Protein AF-A0A4P8RJQ0-F1 (afdb_monomer_lite)

p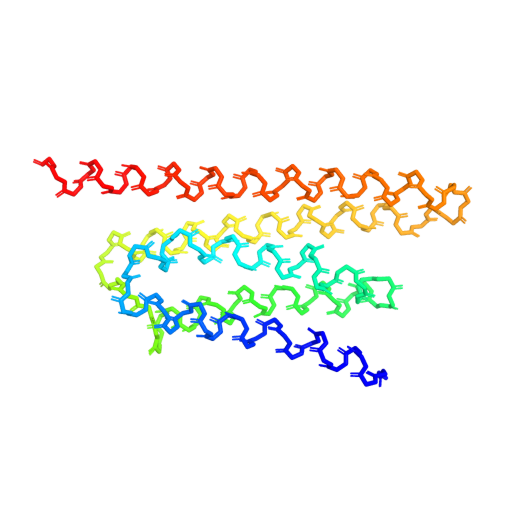LDDT: mean 74.2, std 8.93, range [51.09, 89.5]

Radius of gyration: 16.4 Å; chains: 1; bounding box: 42×24×53 Å

Secondary structure (DSSP, 8-state):
--HHHHHHHHHHHHHHHHHHHHHHH-HHHHHHHHHHHHHHIIIIITHHHHTT-HHHHHHHHHHHHHHHHHHIIIII-S--SHHHHHHHHHHHHHHHHHHHHHHHHHHHHTT-TTS-HHHHHHHHHHHHHHHHHHHHHHHHHHHHHHHHHH--

Foldseek 3Di:
DDPVLVVLLVVLLVQLLVQLQVCQVPVLSLLLCLLLSLLCSLLPSLPVVCLVPVVVSLVSSLVSLVSSLCCCPPPRHNDDDPVSNVSSVVSSVLSVVLSVVLSVLSVVLNVCPPPDVVVSVVVSVVSSVVSSVVSNVVSVVSSVVVVVVVVD

Structure (mmCIF, N/CA/C/O backbone):
data_AF-A0A4P8RJQ0-F1
#
_entry.id   AF-A0A4P8RJQ0-F1
#
loop_
_atom_site.group_PDB
_atom_site.id
_atom_site.type_symbol
_atom_site.label_atom_id
_atom_site.label_alt_id
_atom_site.label_comp_id
_atom_site.label_asym_id
_atom_site.label_entity_id
_atom_site.label_seq_id
_atom_site.pdbx_PDB_ins_code
_atom_site.Cartn_x
_atom_site.Cartn_y
_atom_site.Cartn_z
_atom_site.occupancy
_atom_site.B_iso_or_equiv
_atom_site.auth_seq_id
_atom_site.auth_comp_id
_atom_site.auth_asym_id
_atom_site.auth_atom_id
_atom_site.pdbx_PDB_model_num
ATOM 1 N N . MET A 1 1 ? -0.056 -6.321 22.515 1.00 63.88 1 MET A N 1
ATOM 2 C CA . MET A 1 1 ? -0.369 -6.766 21.140 1.00 63.88 1 MET A CA 1
ATOM 3 C C . MET A 1 1 ? -0.687 -8.252 21.200 1.00 63.88 1 MET A C 1
ATOM 5 O O . MET A 1 1 ? 0.111 -9.008 21.739 1.00 63.88 1 MET A O 1
ATOM 9 N N . THR A 1 2 ? -1.881 -8.661 20.785 1.00 79.62 2 THR A N 1
ATOM 10 C CA . THR A 1 2 ? -2.335 -10.057 20.796 1.00 79.62 2 THR A CA 1
ATOM 11 C C . THR A 1 2 ? -1.669 -10.853 19.670 1.00 79.62 2 THR A C 1
ATOM 13 O O . THR A 1 2 ? -1.232 -10.283 18.671 1.00 79.62 2 THR A O 1
ATOM 16 N N . LYS A 1 3 ? -1.623 -12.190 19.785 1.00 78.62 3 LYS A N 1
ATOM 17 C CA . LYS A 1 3 ? -1.038 -13.069 18.749 1.00 78.62 3 LYS A CA 1
ATOM 18 C C . LYS A 1 3 ? -1.636 -12.831 17.350 1.00 78.62 3 LYS A C 1
ATOM 20 O O . LYS A 1 3 ? -0.910 -12.861 16.365 1.00 78.62 3 LYS A O 1
ATOM 25 N N . LYS A 1 4 ? -2.942 -12.539 17.265 1.00 74.12 4 LYS A N 1
ATOM 26 C CA . LYS A 1 4 ? -3.631 -12.229 15.997 1.00 74.12 4 LYS A CA 1
ATOM 27 C C . LYS A 1 4 ? -3.162 -10.906 15.385 1.00 74.12 4 LYS A C 1
ATOM 29 O O . LYS A 1 4 ? -3.038 -10.800 14.175 1.00 74.12 4 LYS A O 1
ATOM 34 N N . GLU A 1 5 ? -2.867 -9.909 16.210 1.00 69.44 5 GLU A N 1
ATOM 35 C CA . GLU A 1 5 ? -2.396 -8.598 15.745 1.00 69.44 5 GLU A CA 1
ATOM 36 C C . GLU A 1 5 ? -0.954 -8.653 15.247 1.00 69.44 5 GLU A C 1
ATOM 38 O O . GLU A 1 5 ? -0.634 -8.008 14.254 1.00 69.44 5 GLU A O 1
ATOM 43 N N . ILE A 1 6 ? -0.103 -9.453 15.899 1.00 75.81 6 ILE A N 1
ATOM 44 C CA . ILE A 1 6 ? 1.258 -9.735 15.415 1.00 75.81 6 ILE A CA 1
ATOM 45 C C . ILE A 1 6 ? 1.189 -10.403 14.040 1.00 75.81 6 ILE A C 1
ATOM 47 O O . ILE A 1 6 ? 1.926 -10.017 13.136 1.00 75.81 6 ILE A O 1
ATOM 51 N N . ALA A 1 7 ? 0.255 -11.341 13.852 1.00 75.69 7 ALA A N 1
ATOM 52 C CA . ALA A 1 7 ? 0.029 -11.955 12.550 1.00 75.69 7 ALA A CA 1
ATOM 53 C C . ALA A 1 7 ? -0.387 -10.912 11.496 1.00 75.69 7 ALA A C 1
ATOM 55 O O . ALA A 1 7 ? 0.243 -10.847 10.446 1.00 75.69 7 ALA A O 1
ATOM 56 N N . TYR A 1 8 ? -1.361 -10.037 11.779 1.00 76.06 8 TYR A N 1
ATOM 57 C CA . TYR A 1 8 ? -1.767 -8.987 10.829 1.00 76.06 8 TYR A CA 1
ATOM 58 C C . TYR A 1 8 ? -0.642 -7.999 10.497 1.00 76.06 8 TYR A C 1
ATOM 60 O O . TYR A 1 8 ? -0.495 -7.610 9.341 1.00 76.06 8 TYR A O 1
ATOM 68 N N . PHE A 1 9 ? 0.194 -7.652 11.477 1.00 81.94 9 PHE A N 1
ATOM 69 C CA . PHE A 1 9 ? 1.369 -6.806 11.263 1.00 81.94 9 PHE A CA 1
ATOM 70 C C . PHE A 1 9 ? 2.443 -7.484 10.394 1.00 81.94 9 PHE A C 1
ATOM 72 O O . PHE A 1 9 ? 3.145 -6.814 9.641 1.00 81.94 9 PHE A O 1
ATOM 79 N N . GLY A 1 10 ? 2.575 -8.811 10.472 1.00 83.44 10 GLY A N 1
ATOM 80 C CA . GLY A 1 10 ? 3.500 -9.579 9.634 1.00 83.44 10 GLY A CA 1
ATOM 81 C C . GLY A 1 10 ? 2.984 -9.828 8.213 1.00 83.44 10 GLY A C 1
ATOM 82 O O . GLY A 1 10 ? 3.775 -9.870 7.272 1.00 83.44 10 GLY A O 1
ATOM 83 N N . VAL A 1 11 ? 1.665 -9.952 8.037 1.00 86.00 11 VAL A N 1
ATOM 84 C CA . VAL A 1 11 ? 1.041 -10.256 6.737 1.00 86.00 11 VAL A CA 1
ATOM 85 C C . VAL A 1 11 ? 1.349 -9.181 5.694 1.00 86.00 11 VAL A C 1
ATOM 87 O O . VAL A 1 11 ? 1.686 -9.531 4.567 1.00 86.00 11 VAL A O 1
ATOM 90 N N . GLY A 1 12 ? 1.293 -7.894 6.053 1.00 84.19 12 GLY A N 1
ATOM 91 C CA . GLY A 1 12 ? 1.575 -6.800 5.118 1.00 84.19 12 GLY A CA 1
ATOM 92 C C . GLY A 1 12 ? 2.966 -6.894 4.465 1.00 84.19 12 GLY A C 1
ATOM 93 O O . GLY A 1 12 ? 3.048 -7.023 3.243 1.00 84.19 12 GLY A O 1
ATOM 94 N N . PRO A 1 13 ? 4.064 -6.896 5.245 1.00 88.31 13 PRO A N 1
ATOM 95 C CA . PRO A 1 13 ? 5.420 -7.036 4.729 1.00 88.31 13 PRO A CA 1
ATOM 96 C C . PRO A 1 13 ? 5.629 -8.318 3.923 1.00 88.31 13 PRO A C 1
ATOM 98 O O . PRO A 1 13 ? 6.267 -8.271 2.876 1.00 88.31 13 PRO A O 1
ATOM 101 N N . VAL A 1 14 ? 5.068 -9.451 4.365 1.00 88.75 14 VAL A N 1
ATOM 102 C CA . VAL A 1 14 ? 5.184 -10.729 3.639 1.00 88.75 14 VAL A CA 1
ATOM 103 C C . VAL A 1 14 ? 4.511 -10.648 2.269 1.00 88.75 14 VAL A C 1
ATOM 105 O O . VAL A 1 14 ? 5.100 -11.069 1.276 1.00 88.75 14 VAL A O 1
ATOM 108 N N . LEU A 1 15 ? 3.310 -10.070 2.189 1.00 86.56 15 LEU A N 1
ATOM 109 C CA . LEU A 1 15 ? 2.606 -9.887 0.918 1.00 86.56 15 LEU A CA 1
ATOM 110 C C . LEU A 1 15 ? 3.354 -8.936 -0.020 1.00 86.56 15 LEU A C 1
ATOM 112 O O . LEU A 1 15 ? 3.450 -9.219 -1.212 1.00 86.56 15 LEU A O 1
ATOM 116 N N . ILE A 1 16 ? 3.931 -7.852 0.504 1.00 86.50 16 ILE A N 1
ATOM 117 C CA . ILE A 1 16 ? 4.762 -6.933 -0.285 1.00 86.50 16 ILE A CA 1
ATOM 118 C C . ILE A 1 16 ? 6.004 -7.654 -0.820 1.00 86.50 16 ILE A C 1
ATOM 120 O O . ILE A 1 16 ? 6.316 -7.529 -2.004 1.00 86.50 16 ILE A O 1
ATOM 124 N N . LEU A 1 17 ? 6.696 -8.435 0.013 1.00 86.25 17 LEU A N 1
ATOM 125 C CA . LEU A 1 17 ? 7.867 -9.206 -0.413 1.00 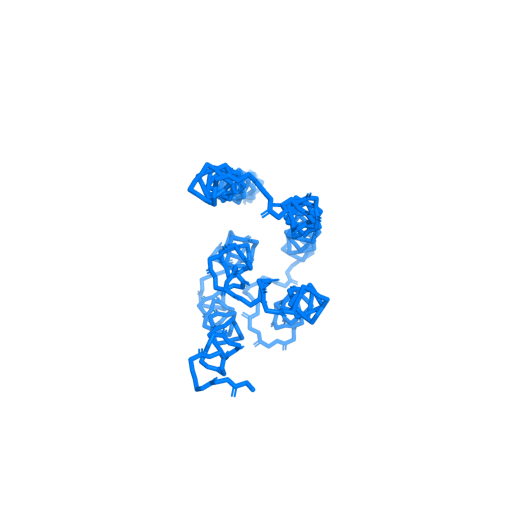86.25 17 LEU A CA 1
ATOM 126 C C . LEU A 1 17 ? 7.517 -10.205 -1.519 1.00 86.25 17 LEU A C 1
ATOM 128 O O . LEU A 1 17 ? 8.202 -10.239 -2.539 1.00 86.25 17 LEU A O 1
ATOM 132 N N . LEU A 1 18 ? 6.434 -10.972 -1.352 1.00 85.19 18 LEU A N 1
ATOM 133 C CA . LEU A 1 18 ? 5.957 -11.914 -2.368 1.00 85.19 18 LEU A CA 1
ATOM 134 C C . LEU A 1 18 ? 5.563 -11.197 -3.664 1.00 85.19 18 LEU A C 1
ATOM 136 O O . LEU A 1 18 ? 5.941 -11.640 -4.745 1.00 85.19 18 LEU A O 1
ATOM 140 N N . SER A 1 19 ? 4.858 -10.068 -3.562 1.00 81.12 19 SER A N 1
ATOM 141 C CA . SER A 1 19 ? 4.452 -9.266 -4.718 1.00 81.12 19 SER A CA 1
ATOM 142 C C . SER A 1 19 ? 5.646 -8.766 -5.521 1.00 81.12 19 SER A C 1
ATOM 144 O O . SER A 1 19 ? 5.668 -8.895 -6.743 1.00 81.12 19 SER A O 1
ATOM 146 N N . ASN A 1 20 ? 6.649 -8.210 -4.840 1.00 80.56 20 ASN A N 1
ATOM 147 C CA . ASN A 1 20 ? 7.860 -7.736 -5.499 1.00 80.56 20 ASN A CA 1
ATOM 148 C C . ASN A 1 20 ? 8.657 -8.914 -6.071 1.00 80.56 20 ASN A C 1
ATOM 150 O O . ASN A 1 20 ? 9.136 -8.832 -7.194 1.00 80.56 20 ASN A O 1
ATOM 154 N N . PHE A 1 21 ? 8.737 -10.047 -5.367 1.00 82.56 21 PHE A N 1
ATOM 155 C CA . PHE A 1 21 ? 9.399 -11.244 -5.888 1.00 82.56 21 PHE A CA 1
ATOM 156 C C . PHE A 1 21 ? 8.764 -11.754 -7.188 1.00 82.56 21 PHE A C 1
ATOM 158 O O . PHE A 1 21 ? 9.481 -12.037 -8.146 1.00 82.56 21 PHE A O 1
ATOM 165 N N . ILE A 1 22 ? 7.432 -11.811 -7.258 1.00 80.94 22 ILE A N 1
ATOM 166 C CA . ILE A 1 22 ? 6.711 -12.150 -8.494 1.00 80.94 22 ILE A CA 1
ATOM 167 C C . ILE A 1 22 ? 6.948 -11.072 -9.559 1.00 80.94 22 ILE A C 1
ATOM 169 O O . ILE A 1 22 ? 7.203 -11.401 -10.715 1.00 80.94 22 ILE A O 1
ATOM 173 N N . GLY A 1 23 ? 6.934 -9.796 -9.166 1.00 75.12 23 GLY A N 1
ATOM 174 C CA . GLY A 1 23 ? 7.221 -8.656 -10.035 1.00 75.12 23 GLY A CA 1
ATOM 175 C C . GLY A 1 23 ? 8.603 -8.698 -10.694 1.00 75.12 23 GLY A C 1
ATOM 176 O O . GLY A 1 23 ? 8.755 -8.243 -11.824 1.00 75.12 23 GLY A O 1
ATOM 177 N N . ARG A 1 24 ? 9.598 -9.307 -10.043 1.00 77.12 24 ARG A N 1
ATOM 178 C CA . ARG A 1 24 ? 10.914 -9.572 -10.643 1.00 77.12 24 ARG A CA 1
ATOM 179 C C . ARG A 1 24 ? 10.834 -10.529 -11.831 1.00 77.12 24 ARG A C 1
ATOM 181 O O . ARG A 1 24 ? 11.579 -10.375 -12.792 1.00 77.12 24 ARG A O 1
ATOM 188 N N . ILE A 1 25 ? 9.986 -11.550 -11.724 1.00 79.69 25 ILE A N 1
ATOM 189 C CA . ILE A 1 25 ? 9.822 -12.600 -12.739 1.00 79.69 25 ILE A CA 1
ATOM 190 C C . ILE A 1 25 ? 8.896 -12.102 -13.855 1.00 79.69 25 ILE A C 1
ATOM 192 O O . ILE A 1 25 ? 9.116 -12.400 -15.025 1.00 79.69 25 ILE A O 1
ATOM 196 N N . ILE A 1 26 ? 7.874 -11.325 -13.488 1.00 78.94 26 ILE A N 1
ATOM 197 C CA . ILE A 1 26 ? 6.854 -10.784 -14.384 1.00 78.94 26 ILE A CA 1
ATOM 198 C C . ILE A 1 26 ? 6.838 -9.257 -14.216 1.00 78.94 26 ILE A C 1
ATOM 200 O O . ILE A 1 26 ? 6.099 -8.741 -13.378 1.00 78.94 26 ILE A O 1
ATOM 204 N N . PRO A 1 27 ? 7.614 -8.503 -15.010 1.00 71.31 27 PRO A N 1
ATOM 205 C CA . PRO A 1 27 ? 7.748 -7.055 -14.840 1.00 71.31 27 PRO A CA 1
ATOM 206 C C . PRO A 1 27 ? 6.417 -6.287 -14.897 1.00 71.31 27 PRO A C 1
ATOM 208 O O . PRO A 1 27 ? 6.173 -5.400 -14.082 1.00 71.31 27 PRO A O 1
ATOM 211 N N . LEU A 1 28 ? 5.500 -6.700 -15.783 1.00 69.25 28 LEU A N 1
ATOM 212 C CA . LEU A 1 28 ? 4.143 -6.139 -15.856 1.00 69.25 28 LEU A CA 1
ATOM 213 C C . LEU A 1 28 ? 3.340 -6.341 -14.562 1.00 69.25 28 LEU A C 1
ATOM 215 O O . LEU A 1 28 ? 2.513 -5.504 -14.210 1.00 69.25 28 LEU A O 1
ATOM 219 N N . PHE A 1 29 ? 3.575 -7.439 -13.838 1.00 70.38 29 PHE A N 1
ATOM 220 C CA . PHE A 1 29 ? 2.902 -7.690 -12.568 1.00 70.38 29 PHE A CA 1
ATOM 221 C C . PHE A 1 29 ? 3.301 -6.632 -11.543 1.00 70.38 29 PHE A C 1
ATOM 223 O O . PHE A 1 29 ? 2.439 -6.119 -10.835 1.00 70.38 29 PHE A O 1
ATOM 230 N N . SER A 1 30 ? 4.580 -6.255 -11.492 1.00 65.50 30 SER A N 1
ATOM 231 C CA . SER A 1 30 ? 5.083 -5.288 -10.517 1.00 65.50 30 SER A CA 1
ATOM 232 C C . SER A 1 30 ? 4.480 -3.892 -10.730 1.00 65.50 30 SER A C 1
ATOM 234 O O . SER A 1 30 ? 4.079 -3.251 -9.763 1.00 65.50 30 SER A O 1
ATOM 236 N N . MET A 1 31 ? 4.320 -3.471 -11.989 1.00 64.62 31 MET A N 1
ATOM 237 C CA . MET A 1 31 ? 3.731 -2.177 -12.354 1.00 64.62 31 MET A CA 1
ATOM 238 C C . MET A 1 31 ? 2.257 -2.057 -11.948 1.00 64.62 31 MET A C 1
ATOM 240 O O . MET A 1 31 ? 1.833 -1.023 -11.440 1.00 64.62 31 MET A O 1
ATOM 244 N N . VAL A 1 32 ? 1.471 -3.120 -12.131 1.00 67.44 32 VAL A N 1
ATOM 245 C CA . VAL A 1 32 ? 0.016 -3.087 -11.889 1.00 67.44 32 VAL A CA 1
ATOM 246 C C . VAL A 1 32 ? -0.333 -3.366 -10.436 1.00 67.44 32 VAL A C 1
ATOM 248 O O . VAL A 1 32 ? -1.244 -2.760 -9.871 1.00 67.44 32 VAL A O 1
ATOM 251 N N . THR A 1 33 ? 0.368 -4.314 -9.819 1.00 67.44 33 THR A N 1
ATOM 252 C CA . THR A 1 33 ? -0.020 -4.821 -8.500 1.00 67.44 33 THR A CA 1
ATOM 253 C C . THR A 1 33 ? 0.591 -4.045 -7.348 1.00 67.44 33 THR A C 1
ATOM 255 O O . THR A 1 33 ? -0.012 -4.040 -6.277 1.00 67.44 33 THR A O 1
ATOM 258 N N . ALA A 1 34 ? 1.701 -3.325 -7.551 1.00 66.75 34 ALA A N 1
ATOM 259 C CA . ALA A 1 34 ? 2.317 -2.492 -6.517 1.00 66.75 34 ALA A CA 1
ATOM 260 C C . ALA A 1 34 ? 1.321 -1.533 -5.827 1.00 66.75 34 ALA A C 1
ATOM 262 O O . ALA A 1 34 ? 1.246 -1.561 -4.594 1.00 66.75 34 ALA A O 1
ATOM 263 N N . PRO A 1 35 ? 0.505 -0.740 -6.553 1.00 62.78 35 PRO A N 1
ATOM 264 C CA . PRO A 1 35 ? -0.456 0.143 -5.901 1.00 62.78 35 PRO A CA 1
ATOM 265 C C . PRO A 1 35 ? -1.652 -0.606 -5.301 1.00 62.78 35 PRO A C 1
ATOM 267 O O . PRO A 1 35 ? -2.139 -0.265 -4.221 1.00 62.78 35 PRO A O 1
ATOM 270 N N . VAL A 1 36 ? -2.104 -1.671 -5.964 1.00 71.00 36 VAL A N 1
ATOM 271 C CA . VAL A 1 36 ? -3.293 -2.436 -5.561 1.00 71.00 36 VAL A CA 1
ATOM 272 C C . VAL A 1 36 ? -3.041 -3.244 -4.286 1.00 71.00 36 VAL A C 1
ATOM 274 O O . VAL A 1 36 ? -3.895 -3.272 -3.400 1.00 71.00 36 VAL A O 1
ATOM 277 N N . ILE A 1 37 ? -1.869 -3.871 -4.152 1.00 77.56 37 ILE A N 1
ATOM 278 C CA . ILE A 1 37 ? -1.527 -4.713 -2.998 1.00 77.56 37 ILE A CA 1
ATOM 279 C C . ILE A 1 37 ? -1.349 -3.889 -1.734 1.00 77.56 37 ILE A C 1
ATOM 281 O O . ILE A 1 37 ? -1.870 -4.275 -0.686 1.00 77.56 37 ILE A O 1
ATOM 285 N N . ILE A 1 38 ? -0.685 -2.735 -1.818 1.00 79.19 38 ILE A N 1
ATOM 286 C CA . ILE A 1 38 ? -0.557 -1.846 -0.662 1.00 79.19 38 ILE A CA 1
ATOM 287 C C . ILE A 1 38 ? -1.944 -1.407 -0.186 1.00 79.19 38 ILE A C 1
ATOM 289 O O . ILE A 1 38 ? -2.246 -1.484 1.007 1.00 79.19 38 ILE A O 1
ATOM 293 N N . LEU A 1 39 ? -2.811 -0.999 -1.113 1.00 74.69 39 LEU A N 1
ATOM 294 C CA . LEU A 1 39 ? -4.164 -0.581 -0.766 1.00 74.69 39 LEU A CA 1
ATOM 295 C C . LEU A 1 39 ? -4.994 -1.718 -0.199 1.00 74.69 39 LEU A C 1
ATOM 297 O O . LEU A 1 39 ? -5.710 -1.505 0.774 1.00 74.69 39 LEU A O 1
ATOM 301 N N . PHE A 1 40 ? -4.868 -2.923 -0.744 1.00 77.44 40 PHE A N 1
ATOM 302 C CA . PHE A 1 40 ? -5.520 -4.106 -0.202 1.00 77.44 40 PHE A CA 1
ATOM 303 C C . PHE A 1 40 ? -5.085 -4.380 1.243 1.00 77.44 40 PHE A C 1
ATOM 305 O O . PHE A 1 40 ? -5.933 -4.583 2.115 1.00 77.44 40 PHE A O 1
ATOM 312 N N . ILE A 1 41 ? -3.780 -4.325 1.524 1.00 80.75 41 ILE A N 1
ATOM 313 C CA . ILE A 1 41 ? -3.242 -4.524 2.875 1.00 80.75 41 ILE A CA 1
ATOM 314 C C . ILE A 1 41 ? -3.796 -3.454 3.823 1.00 80.75 41 ILE A C 1
ATOM 316 O O . ILE A 1 41 ? -4.343 -3.782 4.876 1.00 80.75 41 ILE A O 1
ATOM 320 N N . VAL A 1 42 ? -3.738 -2.177 3.443 1.00 76.00 42 VAL A N 1
ATOM 321 C CA . VAL A 1 42 ? -4.220 -1.088 4.306 1.00 76.00 42 VAL A CA 1
ATOM 322 C C . VAL A 1 42 ? -5.741 -1.150 4.506 1.00 76.00 42 VAL A C 1
ATOM 324 O O . VAL A 1 42 ? -6.238 -0.955 5.615 1.00 76.00 42 VAL A O 1
ATOM 327 N N . ALA A 1 43 ? -6.494 -1.474 3.459 1.00 69.38 43 ALA A N 1
ATOM 328 C CA . ALA A 1 43 ? -7.950 -1.501 3.491 1.00 69.38 43 ALA A CA 1
ATOM 329 C C . ALA A 1 43 ? -8.524 -2.712 4.238 1.00 69.38 43 ALA A C 1
ATOM 331 O O . ALA A 1 43 ? -9.548 -2.591 4.910 1.00 69.38 43 ALA A O 1
ATOM 332 N N . VAL A 1 44 ? -7.901 -3.884 4.102 1.00 75.44 44 VAL A N 1
ATOM 333 C CA . VAL A 1 44 ? -8.448 -5.153 4.607 1.00 75.44 44 VAL A CA 1
ATOM 334 C C . VAL A 1 44 ? -7.726 -5.604 5.870 1.00 75.44 44 VAL A C 1
ATOM 336 O O . VAL A 1 44 ? -8.376 -5.939 6.860 1.00 75.44 44 VAL A O 1
ATOM 339 N N . VAL A 1 45 ? -6.392 -5.582 5.864 1.00 75.62 45 VAL A N 1
ATOM 340 C CA . VAL A 1 45 ? -5.564 -6.099 6.965 1.00 75.62 45 VAL A CA 1
ATOM 341 C C . VAL A 1 45 ? -5.437 -5.060 8.082 1.00 75.62 45 VAL A C 1
ATOM 343 O O . VAL A 1 45 ? -5.644 -5.370 9.259 1.00 75.62 45 VAL A O 1
ATOM 346 N N . ASN A 1 46 ? -5.185 -3.797 7.730 1.00 78.12 46 ASN A N 1
ATOM 347 C CA . ASN A 1 46 ? -4.958 -2.748 8.730 1.00 78.12 46 ASN A CA 1
ATOM 348 C C . ASN A 1 46 ? -6.254 -2.218 9.357 1.00 78.12 46 ASN A C 1
ATOM 350 O O . ASN A 1 46 ? -6.208 -1.587 10.409 1.00 78.12 46 ASN A O 1
ATOM 354 N N . LEU A 1 47 ? -7.424 -2.534 8.797 1.00 75.19 47 LEU A N 1
ATOM 355 C CA . LEU A 1 47 ? -8.731 -2.127 9.325 1.00 75.19 47 LEU A CA 1
ATOM 356 C C . LEU A 1 47 ? -8.946 -2.542 10.785 1.00 75.19 47 LEU A C 1
ATOM 358 O O . LEU A 1 47 ? -9.484 -1.777 11.588 1.00 75.19 47 LEU A O 1
ATOM 362 N N . SER A 1 48 ? -8.523 -3.755 11.143 1.00 74.06 48 SER A N 1
ATOM 363 C CA . SER A 1 48 ? -8.553 -4.231 12.529 1.00 74.06 48 SER A CA 1
ATOM 364 C C . SER A 1 48 ? -7.578 -3.483 13.434 1.00 74.06 48 SER A C 1
ATOM 366 O O . SER A 1 48 ? -7.885 -3.274 14.606 1.00 74.06 48 SER A O 1
ATOM 368 N N . LEU A 1 49 ? -6.432 -3.059 12.898 1.00 78.12 49 LEU A N 1
ATOM 369 C CA . LEU A 1 49 ? -5.397 -2.346 13.645 1.00 78.12 49 LEU A CA 1
ATOM 370 C C . LEU A 1 49 ? -5.806 -0.881 13.899 1.00 78.12 49 LEU A C 1
ATOM 372 O O . LEU A 1 49 ? -5.645 -0.396 15.020 1.00 78.12 49 LEU A O 1
ATOM 376 N N . PHE A 1 50 ? -6.460 -0.226 12.928 1.00 75.12 50 PHE A N 1
ATOM 377 C CA . PHE A 1 50 ? -6.949 1.157 13.040 1.00 75.12 50 PHE A CA 1
ATOM 378 C C . PHE A 1 50 ? -7.922 1.369 14.204 1.00 75.12 50 PHE A C 1
ATOM 380 O O . PHE A 1 50 ? -7.930 2.435 14.810 1.00 75.12 50 PHE A O 1
ATOM 387 N N . LYS A 1 51 ? -8.733 0.358 14.538 1.00 74.00 51 LYS A N 1
ATOM 388 C CA . LYS A 1 51 ? -9.667 0.425 15.675 1.00 74.00 51 LYS A CA 1
ATOM 389 C C . LYS A 1 51 ? -8.968 0.414 17.031 1.00 74.00 51 LYS A C 1
ATOM 391 O O . LYS A 1 51 ? -9.555 0.871 18.006 1.00 74.00 51 LYS A O 1
ATOM 396 N N . ARG A 1 52 ? -7.766 -0.163 17.106 1.00 76.44 52 ARG A N 1
ATOM 397 C CA . ARG A 1 52 ? -7.011 -0.292 18.356 1.00 76.44 52 ARG A CA 1
ATOM 398 C C . ARG A 1 52 ? -6.093 0.902 18.563 1.00 76.44 52 ARG A C 1
ATOM 400 O O . ARG A 1 52 ? -6.074 1.471 19.646 1.00 76.44 52 ARG A O 1
ATOM 407 N N . ASP A 1 53 ? -5.323 1.236 17.532 1.00 82.12 53 ASP A N 1
ATOM 408 C CA . ASP A 1 53 ? -4.348 2.319 17.567 1.00 82.12 53 ASP A CA 1
ATOM 409 C C . ASP A 1 53 ? -4.265 2.973 16.186 1.00 82.12 53 ASP A C 1
ATOM 411 O O . ASP A 1 53 ? -3.575 2.505 15.272 1.00 82.12 53 ASP A O 1
ATOM 415 N N . PHE A 1 54 ? -5.041 4.042 16.027 1.00 82.00 54 PHE A N 1
ATOM 416 C CA . PHE A 1 54 ? -5.158 4.764 14.768 1.00 82.00 54 PHE A CA 1
ATOM 417 C C . PHE A 1 54 ? -3.825 5.378 14.331 1.00 82.00 54 PHE A C 1
ATOM 419 O O . PHE A 1 54 ? -3.470 5.282 13.155 1.00 82.00 54 PHE A O 1
ATOM 426 N N . ILE A 1 55 ? -3.069 5.967 15.262 1.00 82.81 55 ILE A N 1
ATOM 427 C CA . ILE A 1 55 ? -1.808 6.653 14.955 1.00 82.81 55 ILE A CA 1
ATOM 428 C C . ILE A 1 55 ? -0.761 5.629 14.522 1.00 82.81 55 ILE A C 1
ATOM 430 O O . ILE A 1 55 ? -0.187 5.763 13.440 1.00 82.81 55 ILE A O 1
ATOM 434 N N . PHE A 1 56 ? -0.566 4.567 15.309 1.00 83.81 56 PHE A N 1
ATOM 435 C CA . PHE A 1 56 ? 0.390 3.512 14.974 1.00 83.81 56 PHE A CA 1
ATOM 436 C C . PHE A 1 56 ? 0.083 2.875 13.614 1.00 83.81 56 PHE A C 1
ATOM 438 O O . PHE A 1 56 ? 0.972 2.704 12.7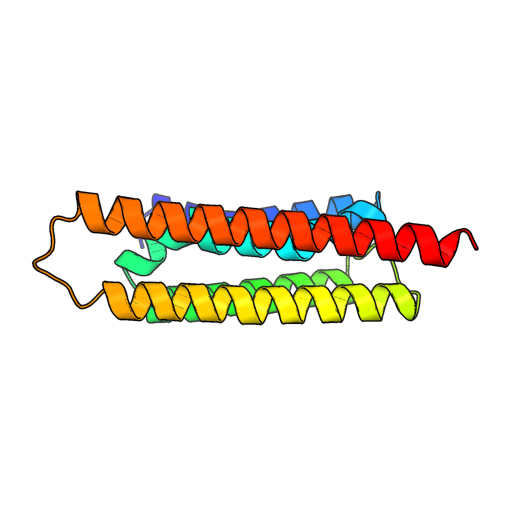80 1.00 83.81 56 PHE A O 1
ATOM 445 N N . THR A 1 57 ? -1.190 2.567 13.358 1.00 84.94 57 THR A N 1
ATOM 446 C CA . THR A 1 57 ? -1.613 1.924 12.106 1.00 84.94 57 THR A CA 1
ATOM 447 C C . THR A 1 57 ? -1.474 2.856 10.900 1.00 84.94 57 THR A C 1
ATOM 449 O O . THR A 1 57 ? -1.132 2.402 9.805 1.00 84.94 57 THR A O 1
ATOM 452 N N . SER A 1 58 ? -1.685 4.160 11.097 1.00 84.69 58 SER A N 1
ATOM 453 C CA . SER A 1 58 ? -1.453 5.181 10.070 1.00 84.69 58 SER A CA 1
ATOM 454 C C . SER A 1 58 ? 0.019 5.222 9.669 1.00 84.69 58 SER A C 1
ATOM 456 O O . SER A 1 58 ? 0.337 5.087 8.488 1.00 84.69 58 SER A O 1
ATOM 458 N N . VAL A 1 59 ? 0.923 5.313 10.651 1.00 87.69 59 VAL A N 1
ATOM 459 C CA . VAL A 1 59 ? 2.376 5.308 10.413 1.00 87.69 59 VAL A CA 1
ATOM 460 C C . VAL A 1 59 ? 2.810 4.007 9.739 1.00 87.69 59 VAL A C 1
ATOM 462 O O . VAL A 1 59 ? 3.513 4.042 8.732 1.00 87.69 59 VAL A O 1
ATOM 465 N N . TYR A 1 60 ? 2.335 2.861 10.229 1.00 86.88 60 TYR A N 1
ATOM 466 C CA . TYR A 1 60 ? 2.618 1.559 9.627 1.00 86.88 60 TYR A CA 1
ATOM 467 C C . TYR A 1 60 ? 2.176 1.477 8.158 1.00 86.88 60 TYR A C 1
ATOM 469 O O . TYR A 1 60 ? 2.916 0.966 7.323 1.00 86.88 60 TYR A O 1
ATOM 477 N N . SER A 1 61 ? 1.015 2.037 7.813 1.00 87.56 61 SER A N 1
ATOM 478 C CA . SER A 1 61 ? 0.519 2.053 6.430 1.00 87.56 61 SER A CA 1
ATOM 479 C C . SER A 1 61 ? 1.444 2.839 5.490 1.00 87.56 61 SER A C 1
ATOM 481 O O . SER A 1 61 ? 1.697 2.389 4.374 1.00 87.56 61 SER A O 1
ATOM 483 N N . PHE A 1 62 ? 2.021 3.957 5.944 1.00 88.31 62 PHE A N 1
ATOM 484 C CA . PHE A 1 62 ? 3.034 4.690 5.173 1.00 88.31 62 PHE A CA 1
ATOM 485 C C . PHE A 1 62 ? 4.380 3.960 5.114 1.00 88.31 62 PHE A C 1
ATOM 487 O O . PHE A 1 62 ? 5.019 3.940 4.062 1.00 88.31 62 PHE A O 1
ATOM 494 N N . LEU A 1 63 ? 4.794 3.297 6.199 1.00 89.50 63 LEU A N 1
ATOM 495 C CA . LEU A 1 63 ? 5.999 2.460 6.191 1.00 89.50 63 LEU A CA 1
ATOM 496 C C . LEU A 1 63 ? 5.897 1.327 5.161 1.00 89.50 63 LEU A C 1
ATOM 498 O O . LEU A 1 63 ? 6.891 1.017 4.511 1.00 89.50 63 LEU A O 1
ATOM 502 N N . LEU A 1 64 ? 4.708 0.752 4.957 1.00 88.69 64 LEU A N 1
ATOM 503 C CA . LEU A 1 64 ? 4.476 -0.251 3.913 1.00 88.69 64 LEU A CA 1
ATOM 504 C C . LEU A 1 64 ? 4.659 0.317 2.495 1.00 88.69 64 LEU A C 1
ATOM 506 O O . LEU A 1 64 ? 5.241 -0.360 1.650 1.00 88.69 64 LEU A O 1
ATOM 510 N N . VAL A 1 65 ? 4.228 1.557 2.237 1.00 87.88 65 VAL A N 1
ATOM 511 C CA . VAL A 1 65 ? 4.468 2.240 0.948 1.00 87.88 65 VAL A CA 1
ATOM 512 C C . VAL A 1 65 ? 5.963 2.418 0.706 1.00 87.88 65 VAL A C 1
ATOM 514 O O . VAL A 1 65 ? 6.471 2.063 -0.360 1.00 87.88 65 VAL A O 1
ATOM 517 N N . ILE A 1 66 ? 6.677 2.925 1.715 1.00 87.94 66 ILE A N 1
ATOM 518 C CA . ILE A 1 66 ? 8.126 3.146 1.648 1.00 87.94 66 ILE A CA 1
ATOM 519 C C . ILE A 1 66 ? 8.853 1.816 1.435 1.00 87.94 66 ILE A C 1
ATOM 521 O O . ILE A 1 66 ? 9.737 1.730 0.580 1.00 87.94 66 ILE A O 1
ATOM 525 N N . LEU A 1 67 ? 8.455 0.766 2.161 1.00 87.94 67 LEU A N 1
ATOM 526 C CA . LEU A 1 67 ? 9.015 -0.576 2.022 1.00 87.94 67 LEU A CA 1
ATOM 527 C C . LEU A 1 67 ? 8.814 -1.113 0.604 1.00 87.94 67 LEU A C 1
ATOM 529 O O . LEU A 1 67 ? 9.771 -1.596 0.005 1.00 87.94 67 LEU A O 1
ATOM 533 N N . ASN A 1 68 ? 7.606 -0.995 0.048 1.00 85.38 68 ASN A N 1
ATOM 534 C CA . ASN A 1 68 ? 7.321 -1.447 -1.311 1.00 85.38 68 ASN A CA 1
ATOM 535 C C . ASN A 1 68 ? 8.198 -0.728 -2.343 1.00 85.38 68 ASN A C 1
ATOM 537 O O . ASN A 1 68 ? 8.839 -1.393 -3.149 1.00 85.38 68 ASN A O 1
ATOM 541 N N . ARG A 1 69 ? 8.302 0.609 -2.275 1.00 84.19 69 ARG A N 1
ATOM 542 C CA . ARG A 1 69 ? 9.182 1.381 -3.170 1.00 84.19 69 ARG A CA 1
ATOM 543 C C . ARG A 1 69 ? 10.644 0.965 -3.021 1.00 84.19 69 ARG A C 1
ATOM 545 O O . ARG A 1 69 ? 11.328 0.744 -4.013 1.00 84.19 69 ARG A O 1
ATOM 552 N N . THR A 1 70 ? 11.113 0.814 -1.784 1.00 84.94 70 THR A N 1
ATOM 553 C CA . THR A 1 70 ? 12.494 0.396 -1.491 1.00 84.94 70 THR A CA 1
ATOM 554 C C . THR A 1 70 ? 12.791 -0.977 -2.092 1.00 84.94 70 THR A C 1
ATOM 556 O O . THR A 1 70 ? 13.816 -1.163 -2.742 1.00 84.94 70 THR A O 1
ATOM 559 N N . LEU A 1 71 ? 11.884 -1.941 -1.937 1.00 83.00 71 LEU A N 1
ATOM 560 C CA . LEU A 1 71 ? 12.045 -3.277 -2.513 1.00 83.00 71 LEU A CA 1
ATOM 561 C C . LEU A 1 71 ? 12.063 -3.249 -4.041 1.00 83.00 71 LEU A C 1
ATOM 563 O O . LEU A 1 71 ? 12.846 -3.979 -4.656 1.00 83.00 71 LEU A O 1
ATOM 567 N N . HIS A 1 72 ? 11.252 -2.376 -4.631 1.00 76.50 72 HIS A N 1
ATOM 568 C CA . HIS A 1 72 ? 11.201 -2.182 -6.068 1.00 76.50 72 HIS A CA 1
ATOM 569 C C . HIS A 1 72 ? 12.523 -1.627 -6.621 1.00 76.50 72 HIS A C 1
ATOM 571 O O . HIS A 1 72 ? 13.036 -2.152 -7.606 1.00 76.50 72 HIS A O 1
ATOM 577 N N . ILE A 1 73 ? 13.104 -0.627 -5.949 1.00 74.62 73 ILE A N 1
ATOM 578 C CA . ILE A 1 73 ? 14.368 0.011 -6.349 1.00 74.62 73 ILE A CA 1
ATOM 579 C C . ILE A 1 73 ? 15.560 -0.939 -6.151 1.00 74.62 73 ILE A C 1
ATOM 581 O O . ILE A 1 73 ? 16.392 -1.095 -7.042 1.00 74.62 73 ILE A O 1
ATOM 585 N N . PHE A 1 74 ? 15.665 -1.584 -4.984 1.00 71.88 74 PHE A N 1
ATOM 586 C CA . PHE A 1 74 ? 16.928 -2.204 -4.564 1.00 71.88 74 PHE A CA 1
ATOM 587 C C . PHE A 1 74 ? 17.014 -3.722 -4.758 1.00 71.88 74 PHE A C 1
ATOM 589 O O . PHE A 1 74 ? 18.118 -4.239 -4.924 1.00 71.88 74 PHE A O 1
ATOM 596 N N . LEU A 1 75 ? 15.902 -4.462 -4.705 1.00 62.25 75 LEU A N 1
ATOM 597 C CA . LEU A 1 75 ? 15.960 -5.915 -4.468 1.00 62.25 75 LEU A CA 1
ATOM 598 C C . LEU A 1 75 ? 15.205 -6.760 -5.503 1.00 62.25 75 LEU A C 1
ATOM 600 O O . LEU A 1 75 ? 15.697 -7.827 -5.878 1.00 62.25 75 LEU A O 1
ATOM 604 N N . LEU A 1 76 ? 14.011 -6.338 -5.936 1.00 59.28 76 LEU A N 1
ATOM 605 C CA . LEU A 1 76 ? 13.046 -7.236 -6.590 1.00 59.28 76 LEU A CA 1
ATOM 606 C C . LEU A 1 76 ? 12.174 -6.583 -7.697 1.00 59.28 76 LEU A C 1
ATOM 608 O O . LEU A 1 76 ? 11.292 -7.248 -8.222 1.00 59.28 76 LEU A O 1
ATOM 612 N N . GLY A 1 77 ? 12.393 -5.327 -8.102 1.00 53.88 77 GLY A N 1
ATOM 613 C CA . GLY A 1 77 ? 11.617 -4.697 -9.187 1.00 53.88 77 GLY A CA 1
ATOM 614 C C . GLY A 1 77 ? 12.021 -5.155 -10.596 1.00 53.88 77 GLY A C 1
ATOM 615 O O . GLY A 1 77 ? 13.209 -5.210 -10.913 1.00 53.88 77 GLY A O 1
ATOM 616 N N . GLY A 1 78 ? 11.033 -5.482 -11.439 1.00 54.97 78 GLY A N 1
ATOM 617 C CA . GLY A 1 78 ? 11.223 -6.067 -12.775 1.00 54.97 78 GLY A CA 1
ATOM 618 C C . GLY A 1 78 ? 11.506 -5.083 -13.915 1.00 54.97 78 GLY A C 1
ATOM 619 O O . GLY A 1 78 ? 11.809 -5.526 -15.020 1.00 54.97 78 GLY A O 1
ATOM 620 N N . VAL A 1 79 ? 11.440 -3.769 -13.677 1.00 61.38 79 VAL A N 1
ATOM 621 C CA . VAL A 1 79 ? 11.702 -2.751 -14.705 1.00 61.38 79 VAL A CA 1
ATOM 622 C C . VAL A 1 79 ? 12.647 -1.682 -14.153 1.00 61.38 79 VAL A C 1
ATOM 624 O O . VAL A 1 79 ? 12.378 -1.116 -13.097 1.00 61.38 79 VAL A O 1
ATOM 627 N N . ARG A 1 80 ? 13.773 -1.464 -14.846 1.00 67.50 80 ARG A N 1
ATOM 628 C CA . ARG A 1 80 ? 14.835 -0.491 -14.507 1.00 67.50 80 ARG A CA 1
ATOM 629 C C . ARG A 1 80 ? 15.099 0.511 -15.635 1.00 67.50 80 ARG A C 1
ATOM 631 O O . ARG A 1 80 ? 16.135 1.168 -15.648 1.00 67.50 80 ARG A O 1
ATOM 638 N N . ASP A 1 81 ? 14.224 0.546 -16.635 1.00 73.62 81 ASP A N 1
ATOM 639 C CA . ASP A 1 81 ? 14.248 1.615 -17.624 1.00 73.62 81 ASP A CA 1
ATOM 640 C C . ASP A 1 81 ? 13.592 2.876 -17.034 1.00 73.62 81 ASP A C 1
ATOM 642 O O . ASP A 1 81 ? 12.847 2.819 -16.052 1.00 73.62 81 ASP A O 1
ATOM 646 N N . ILE A 1 82 ? 13.913 4.030 -17.622 1.00 75.62 82 ILE A N 1
ATOM 647 C CA . ILE A 1 82 ? 13.447 5.349 -17.158 1.00 75.62 82 ILE A CA 1
ATOM 648 C C . ILE A 1 82 ? 11.913 5.399 -17.115 1.00 75.62 82 ILE A C 1
ATOM 650 O O . ILE A 1 82 ? 11.321 5.985 -16.210 1.00 75.62 82 ILE A O 1
ATOM 654 N N . GLU A 1 83 ? 11.265 4.754 -18.084 1.00 72.75 83 GLU A N 1
ATOM 655 C CA . GLU A 1 83 ? 9.810 4.687 -18.177 1.00 72.75 83 GLU A CA 1
ATOM 656 C C . GLU A 1 83 ? 9.217 3.874 -17.026 1.00 72.75 83 GLU A C 1
ATOM 658 O O . GLU A 1 83 ? 8.291 4.328 -16.354 1.00 72.75 83 GLU A O 1
ATOM 663 N N . GLY A 1 84 ? 9.762 2.693 -16.744 1.00 72.50 84 GLY A N 1
ATOM 664 C CA . GLY A 1 84 ? 9.318 1.847 -15.651 1.00 72.50 84 GLY A CA 1
ATOM 665 C C . GLY A 1 84 ? 9.520 2.473 -14.283 1.00 72.50 84 GLY A C 1
ATOM 666 O O . GLY A 1 84 ? 8.628 2.364 -13.441 1.00 72.50 84 GLY A O 1
ATOM 667 N N . GLU A 1 85 ? 10.630 3.179 -14.069 1.00 76.31 85 GLU A N 1
ATOM 668 C CA . GLU A 1 85 ? 10.842 3.954 -12.842 1.00 76.31 85 GLU A CA 1
ATOM 669 C C . GLU A 1 85 ? 9.781 5.049 -12.671 1.00 76.31 85 GLU A C 1
ATOM 671 O O . GLU A 1 85 ? 9.183 5.153 -11.595 1.00 76.31 85 GLU A O 1
ATOM 676 N N . ALA A 1 86 ? 9.452 5.786 -13.737 1.00 77.81 86 ALA A N 1
ATOM 677 C CA . ALA A 1 86 ? 8.382 6.783 -13.704 1.00 77.81 86 ALA A CA 1
ATOM 678 C C . ALA A 1 86 ? 7.015 6.158 -13.361 1.00 77.81 86 ALA A C 1
ATOM 680 O O . ALA A 1 86 ? 6.250 6.718 -12.569 1.00 77.81 86 ALA A O 1
ATOM 681 N N . TRP A 1 87 ? 6.720 4.965 -13.887 1.00 73.50 87 TRP A N 1
ATOM 682 C CA . TRP A 1 87 ? 5.499 4.219 -13.561 1.00 73.50 87 TRP A CA 1
ATOM 683 C C . TRP A 1 87 ? 5.441 3.767 -12.099 1.00 73.50 87 TRP A C 1
ATOM 685 O O . TRP A 1 87 ? 4.380 3.831 -11.464 1.00 73.50 87 TRP A O 1
ATOM 695 N N . ILE A 1 88 ? 6.570 3.326 -11.547 1.00 76.25 88 ILE A N 1
ATOM 696 C CA . ILE A 1 88 ? 6.681 2.917 -10.142 1.00 76.25 88 ILE A CA 1
ATOM 697 C C . ILE A 1 88 ? 6.499 4.124 -9.217 1.00 76.25 88 ILE A C 1
ATOM 699 O O . ILE A 1 88 ? 5.774 4.031 -8.220 1.00 76.25 88 ILE A O 1
ATOM 703 N N . ASP A 1 89 ? 7.110 5.262 -9.543 1.00 79.75 89 ASP A N 1
ATOM 704 C CA . ASP A 1 89 ? 6.969 6.489 -8.760 1.00 79.75 89 ASP A CA 1
ATOM 705 C C . ASP A 1 89 ? 5.530 7.029 -8.821 1.00 79.75 89 ASP A C 1
ATOM 707 O O . ASP A 1 89 ? 4.956 7.350 -7.775 1.00 79.75 89 ASP A O 1
ATOM 711 N N . LEU A 1 90 ? 4.889 7.021 -9.998 1.00 78.75 90 LEU A N 1
ATOM 712 C CA . LEU A 1 90 ? 3.475 7.389 -10.145 1.00 78.75 90 LEU A CA 1
ATOM 713 C C . LEU A 1 90 ? 2.562 6.475 -9.313 1.00 78.75 90 LEU A C 1
ATOM 715 O O . LEU A 1 90 ? 1.672 6.948 -8.602 1.00 78.75 90 LEU A O 1
ATOM 719 N N . SER A 1 91 ? 2.810 5.166 -9.351 1.00 75.19 91 SER A N 1
ATOM 720 C CA . SER A 1 91 ? 2.050 4.176 -8.579 1.00 75.19 91 SER A CA 1
ATOM 721 C C . SER A 1 91 ? 2.260 4.328 -7.070 1.00 75.19 91 SER A C 1
ATOM 723 O O . SER A 1 91 ? 1.320 4.178 -6.280 1.00 75.19 91 SER A O 1
ATOM 725 N N . THR A 1 92 ? 3.479 4.671 -6.650 1.00 80.44 92 THR A N 1
ATOM 726 C CA . THR A 1 92 ? 3.792 4.972 -5.248 1.00 80.44 92 THR A CA 1
ATOM 727 C C . THR A 1 92 ? 3.043 6.222 -4.791 1.00 80.44 92 THR A C 1
ATOM 729 O O . THR A 1 92 ? 2.398 6.196 -3.739 1.00 80.44 92 THR A O 1
ATOM 732 N N . LEU A 1 93 ? 3.069 7.293 -5.589 1.00 83.19 93 LEU A N 1
ATOM 733 C CA . LEU A 1 93 ? 2.349 8.532 -5.299 1.00 83.19 93 LEU A CA 1
ATOM 734 C C 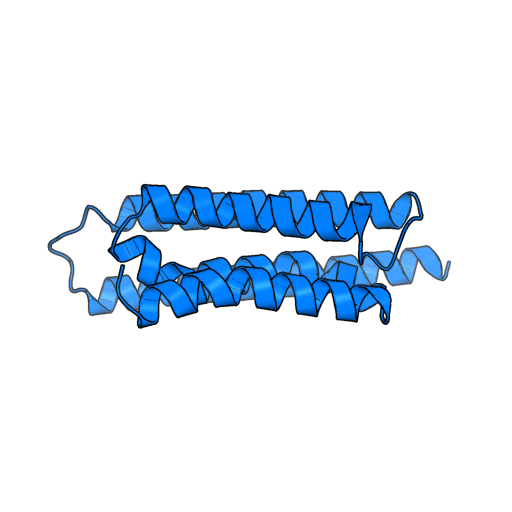. LEU A 1 93 ? 0.836 8.292 -5.200 1.00 83.19 93 LEU A C 1
ATOM 736 O O . LEU A 1 93 ? 0.204 8.727 -4.236 1.00 83.19 93 LEU A O 1
ATOM 740 N N . ALA A 1 94 ? 0.260 7.544 -6.144 1.00 78.62 94 ALA A N 1
ATOM 741 C CA . ALA A 1 94 ? -1.155 7.179 -6.120 1.00 78.62 94 ALA A CA 1
ATOM 742 C C . ALA A 1 94 ? -1.523 6.401 -4.844 1.00 78.62 94 ALA A C 1
ATOM 744 O O . ALA A 1 94 ? -2.510 6.720 -4.178 1.00 78.62 94 ALA A O 1
ATOM 745 N N . SER A 1 95 ? -0.693 5.429 -4.454 1.00 78.88 95 SER A N 1
ATOM 746 C CA . SER A 1 95 ? -0.879 4.657 -3.216 1.00 78.88 95 SER A CA 1
ATOM 747 C C . SER A 1 95 ? -0.850 5.549 -1.980 1.00 78.88 95 SER A C 1
ATOM 749 O O . SER A 1 95 ? -1.684 5.401 -1.086 1.00 78.88 95 SER A O 1
ATOM 751 N N . TRP A 1 96 ? 0.081 6.504 -1.940 1.00 84.06 96 TRP A N 1
ATOM 752 C CA . TRP A 1 96 ? 0.215 7.456 -0.841 1.00 84.06 96 TRP A CA 1
ATOM 753 C C . TRP A 1 96 ? -1.039 8.322 -0.680 1.00 84.06 96 TRP A C 1
ATOM 755 O O . TRP A 1 96 ? -1.569 8.461 0.429 1.00 84.06 96 TRP A O 1
ATOM 765 N N . LEU A 1 97 ? -1.544 8.880 -1.784 1.00 84.12 97 LEU A N 1
ATOM 766 C CA . LEU A 1 97 ? -2.758 9.701 -1.792 1.00 84.12 97 LEU A CA 1
ATOM 767 C C . LEU A 1 97 ? -3.982 8.896 -1.343 1.00 84.12 97 LEU A C 1
ATOM 769 O O . LEU A 1 97 ? -4.754 9.358 -0.501 1.00 84.12 97 LEU A O 1
ATOM 773 N N . LEU A 1 98 ? -4.132 7.669 -1.840 1.00 81.06 98 LEU A N 1
ATOM 774 C CA . LEU A 1 98 ? -5.262 6.805 -1.498 1.00 81.06 98 LEU A CA 1
ATOM 775 C C . LEU A 1 98 ? -5.215 6.340 -0.032 1.00 81.06 98 LEU A C 1
ATOM 777 O O . LEU A 1 98 ? -6.248 6.332 0.639 1.00 81.06 98 LEU A O 1
ATOM 781 N N . ILE A 1 99 ? -4.030 6.039 0.511 1.00 82.62 99 ILE A N 1
ATOM 782 C CA . ILE A 1 99 ? -3.859 5.766 1.949 1.00 82.62 99 ILE A CA 1
ATOM 783 C C . ILE A 1 99 ? -4.212 6.995 2.783 1.00 82.62 99 ILE A C 1
ATOM 785 O O . ILE A 1 99 ? -4.897 6.870 3.797 1.00 82.62 99 ILE A O 1
ATOM 789 N N . THR A 1 100 ? -3.794 8.183 2.348 1.00 86.12 100 THR A N 1
ATOM 790 C CA . THR A 1 100 ? -4.129 9.436 3.034 1.00 86.12 100 THR A CA 1
ATOM 791 C C . THR A 1 100 ? -5.644 9.631 3.085 1.00 86.12 100 THR A C 1
ATOM 793 O O . THR A 1 100 ? -6.193 9.876 4.159 1.00 86.12 100 THR A O 1
ATOM 796 N N . MET A 1 101 ? -6.344 9.432 1.962 1.00 82.81 101 MET A N 1
ATOM 797 C CA . MET A 1 101 ? -7.810 9.478 1.918 1.00 82.81 101 MET A CA 1
ATOM 798 C C . MET A 1 101 ? -8.448 8.457 2.868 1.00 82.81 101 MET A C 1
ATOM 800 O O . MET A 1 101 ? -9.377 8.804 3.597 1.00 82.81 101 MET A O 1
ATOM 804 N N . LEU A 1 102 ? -7.939 7.221 2.911 1.00 78.50 102 LEU A N 1
ATOM 805 C CA . LEU A 1 102 ? -8.427 6.194 3.835 1.00 78.50 102 LEU A CA 1
ATOM 806 C C . LEU A 1 102 ? -8.273 6.620 5.293 1.00 78.50 102 LEU A C 1
ATOM 808 O O . LEU A 1 102 ? -9.243 6.575 6.048 1.00 78.50 102 LEU A O 1
ATOM 812 N N . ILE A 1 103 ? -7.079 7.062 5.681 1.00 83.00 103 ILE A N 1
ATOM 813 C CA . ILE A 1 103 ? -6.783 7.508 7.045 1.00 83.00 103 ILE A CA 1
ATOM 814 C C . ILE A 1 103 ? -7.696 8.677 7.435 1.00 83.00 103 ILE A C 1
ATOM 816 O O . ILE A 1 103 ? -8.255 8.656 8.529 1.00 83.00 103 ILE A O 1
ATOM 820 N N . LEU A 1 104 ? -7.922 9.648 6.542 1.00 84.50 104 LEU A N 1
ATOM 821 C CA . LEU A 1 104 ? -8.843 10.765 6.785 1.00 84.50 104 LEU A CA 1
ATOM 822 C C . LEU A 1 104 ? -10.289 10.294 6.989 1.00 84.50 104 LEU A C 1
ATOM 824 O O . LEU A 1 104 ? -10.942 10.715 7.945 1.00 84.50 104 LEU A O 1
ATOM 828 N N . VAL A 1 105 ? -10.782 9.385 6.141 1.00 78.38 105 VAL A N 1
ATOM 829 C CA . VAL A 1 105 ? -12.125 8.799 6.288 1.00 78.38 105 VAL A CA 1
ATOM 830 C C . VAL A 1 105 ? -12.250 8.066 7.623 1.00 78.38 105 VAL A C 1
ATOM 832 O O . VAL A 1 105 ? -13.233 8.257 8.338 1.00 78.38 105 VAL A O 1
ATOM 835 N N . TYR A 1 106 ? -11.255 7.261 7.999 1.00 73.94 106 TYR A N 1
ATOM 836 C CA . TYR A 1 106 ? -11.252 6.572 9.291 1.00 73.94 106 TYR A CA 1
ATOM 837 C C . TYR A 1 106 ? -11.195 7.535 10.470 1.00 73.94 106 TYR A C 1
ATOM 839 O O . TYR A 1 106 ? -11.954 7.363 11.422 1.00 73.94 106 TYR A O 1
ATOM 847 N N . GLY A 1 107 ? -10.329 8.545 10.401 1.00 76.62 107 GLY A N 1
ATOM 848 C CA . GLY A 1 107 ? -10.181 9.563 11.435 1.00 76.62 107 GLY A CA 1
ATOM 849 C C . GLY A 1 107 ? -11.469 10.350 11.656 1.00 76.62 107 GLY A C 1
ATOM 850 O O . GLY A 1 107 ? -11.821 10.629 12.798 1.00 76.62 107 GLY A O 1
ATOM 851 N N . TRP A 1 108 ? -12.224 10.630 10.591 1.00 76.38 108 TRP A N 1
ATOM 852 C CA . TRP A 1 108 ? -13.521 11.298 10.706 1.00 76.38 108 TRP A CA 1
ATOM 853 C C . TRP A 1 108 ? -14.607 10.399 11.316 1.00 76.38 108 TRP A C 1
ATOM 855 O O . TRP A 1 108 ? -15.493 10.873 12.025 1.00 76.38 108 TRP A O 1
ATOM 865 N N . VAL A 1 109 ? -14.528 9.091 11.073 1.00 70.12 109 VAL A N 1
ATOM 866 C CA . VAL A 1 109 ? -15.507 8.111 11.561 1.00 70.12 109 VAL A CA 1
ATOM 867 C C . VAL A 1 109 ? -15.257 7.685 13.016 1.00 70.12 109 VAL A C 1
ATOM 869 O O . VAL A 1 109 ? -16.213 7.444 13.753 1.00 70.12 109 VAL A O 1
ATOM 872 N N . LEU A 1 110 ? -13.996 7.613 13.450 1.00 67.12 110 LEU A N 1
ATOM 873 C CA . LEU A 1 110 ? -13.570 7.201 14.798 1.00 67.12 110 LEU A CA 1
ATOM 874 C C . LEU A 1 110 ? -14.244 7.934 15.982 1.00 67.12 110 LEU A C 1
ATOM 876 O O . LEU A 1 110 ? -14.609 7.253 16.942 1.00 67.12 110 LEU A O 1
ATOM 880 N N . PRO A 1 111 ? -14.443 9.268 15.974 1.00 64.00 111 PRO A N 1
ATOM 881 C CA . PRO A 1 111 ? -15.062 9.975 17.100 1.00 64.00 111 PRO A CA 1
ATOM 882 C C . PRO A 1 111 ? -16.579 9.750 17.232 1.00 64.00 111 PRO A C 1
ATOM 884 O O . PRO A 1 111 ? -17.174 10.151 18.235 1.00 64.00 111 PRO A O 1
ATOM 887 N N . ILE A 1 112 ? -17.234 9.098 16.266 1.00 60.56 112 ILE A N 1
ATOM 888 C CA . ILE A 1 112 ? -18.690 8.916 16.255 1.00 60.56 112 ILE A CA 1
ATOM 889 C C . ILE A 1 112 ? -19.080 7.701 17.119 1.00 60.56 112 ILE A C 1
ATOM 891 O O . ILE A 1 112 ? -19.446 6.643 16.619 1.00 60.56 112 ILE A O 1
ATOM 895 N N . LYS A 1 113 ? -19.019 7.859 18.446 1.00 53.56 113 LYS A N 1
ATOM 896 C CA . LYS A 1 113 ? -19.293 6.800 19.443 1.00 53.56 113 LYS A CA 1
ATOM 897 C C . LYS A 1 113 ? -20.748 6.285 19.489 1.00 53.56 113 LYS A C 1
ATOM 899 O O . LYS A 1 113 ? -20.988 5.262 20.116 1.00 53.56 113 LYS A O 1
ATOM 904 N N . ASN A 1 114 ? -21.700 6.979 18.851 1.00 51.09 114 ASN A N 1
ATOM 905 C CA . ASN A 1 114 ? -23.148 6.746 19.011 1.00 51.09 114 ASN A CA 1
ATOM 906 C C . ASN A 1 114 ? -23.914 6.410 17.716 1.00 51.09 114 ASN A C 1
ATOM 908 O O . ASN A 1 114 ? -25.133 6.246 17.763 1.00 51.09 114 ASN A O 1
ATOM 912 N N . LEU A 1 115 ? -23.258 6.300 16.554 1.00 52.28 115 LEU A N 1
ATOM 913 C CA . LEU A 1 115 ? -23.944 5.832 15.345 1.00 52.28 115 LEU A CA 1
ATOM 914 C C . LEU A 1 115 ? -23.804 4.318 15.228 1.00 52.28 115 LEU A C 1
ATOM 916 O O . LEU A 1 115 ? -22.698 3.795 15.213 1.00 52.28 115 LEU A O 1
ATOM 920 N N . ASN A 1 116 ? -24.948 3.649 15.087 1.00 57.78 116 ASN A N 1
ATOM 921 C CA . ASN A 1 116 ? -25.115 2.214 14.883 1.00 57.78 116 ASN A CA 1
ATOM 922 C C . ASN A 1 116 ? -23.925 1.594 14.114 1.00 57.78 116 ASN A C 1
ATOM 924 O O . ASN A 1 116 ? -23.798 1.784 12.898 1.00 57.78 116 ASN A O 1
ATOM 928 N N . ASP A 1 117 ? -23.050 0.863 14.818 1.00 61.00 117 ASP A N 1
ATOM 929 C CA . ASP A 1 117 ? -21.767 0.359 14.296 1.00 61.00 117 ASP A CA 1
ATOM 930 C C . ASP A 1 117 ? -21.921 -0.415 12.973 1.00 61.00 117 ASP A C 1
ATOM 932 O O . ASP A 1 117 ? -20.990 -0.527 12.173 1.00 61.00 117 ASP A O 1
ATOM 936 N N . ALA A 1 118 ? -23.098 -0.995 12.726 1.00 60.97 118 ALA A N 1
ATOM 937 C CA . ALA A 1 118 ? -23.435 -1.680 11.482 1.00 60.97 118 ALA A CA 1
ATOM 938 C C . ALA A 1 118 ? -23.474 -0.736 10.262 1.00 60.97 118 ALA A C 1
ATOM 940 O O . ALA A 1 118 ? -22.928 -1.070 9.207 1.00 60.97 118 ALA A O 1
ATOM 941 N N . ILE A 1 119 ? -24.058 0.458 10.402 1.00 66.62 119 ILE A N 1
ATOM 942 C CA . ILE A 1 119 ? -24.193 1.435 9.311 1.00 66.62 119 ILE A CA 1
ATOM 943 C C . ILE A 1 119 ? -22.820 1.999 8.950 1.00 66.62 119 ILE A C 1
ATOM 945 O O . ILE A 1 119 ? -22.454 2.016 7.771 1.00 66.62 119 ILE A O 1
ATOM 949 N N . ILE A 1 120 ? -22.035 2.383 9.960 1.00 67.00 120 ILE A N 1
ATOM 950 C CA . ILE A 1 120 ? -20.666 2.878 9.791 1.00 67.00 120 ILE A CA 1
ATOM 951 C C . ILE A 1 120 ? -19.782 1.825 9.112 1.00 67.00 120 ILE A C 1
ATOM 953 O O . ILE A 1 120 ? -19.121 2.125 8.115 1.00 67.00 120 ILE A O 1
ATOM 957 N N . ARG A 1 121 ? -19.821 0.569 9.583 1.00 62.97 121 ARG A N 1
ATOM 958 C CA . ARG A 1 121 ? -19.084 -0.540 8.955 1.00 62.97 121 ARG A CA 1
ATOM 959 C C . ARG A 1 121 ? -19.480 -0.737 7.494 1.00 62.97 121 ARG A C 1
ATOM 961 O O . ARG A 1 121 ? -18.604 -0.977 6.668 1.00 62.97 121 ARG A O 1
ATOM 968 N N . SER A 1 122 ? -20.765 -0.601 7.158 1.00 66.69 122 SER A N 1
ATOM 969 C CA . SER A 1 122 ? -21.226 -0.719 5.769 1.00 66.69 122 SER A CA 1
ATOM 970 C C . SER A 1 122 ? -20.713 0.422 4.880 1.00 66.69 122 SER A C 1
ATOM 972 O O . SER A 1 122 ? -20.286 0.163 3.756 1.00 66.69 122 SER A O 1
ATOM 974 N N . LYS A 1 123 ? -20.691 1.666 5.384 1.00 67.81 123 LYS A N 1
ATOM 975 C CA . LYS A 1 123 ? -20.197 2.836 4.644 1.00 67.81 123 LYS A CA 1
ATOM 976 C C . LYS A 1 123 ? -18.694 2.755 4.421 1.00 67.81 123 LYS A C 1
ATOM 978 O O . LYS A 1 123 ? -18.255 2.907 3.287 1.00 67.81 123 LYS A O 1
ATOM 983 N N . ILE A 1 124 ? -17.931 2.433 5.467 1.00 68.75 124 ILE A N 1
ATOM 984 C CA . ILE A 1 124 ? -16.489 2.217 5.339 1.00 68.75 124 ILE A CA 1
ATOM 985 C C . ILE A 1 124 ? -16.214 1.088 4.344 1.00 68.75 124 ILE A C 1
ATOM 987 O O . ILE A 1 124 ? -15.433 1.279 3.421 1.00 68.75 124 ILE A O 1
ATOM 991 N N . ARG A 1 125 ? -16.910 -0.052 4.450 1.00 65.12 125 ARG A N 1
ATOM 992 C CA . ARG A 1 125 ? -16.755 -1.158 3.495 1.00 65.12 125 ARG A CA 1
ATOM 993 C C . ARG A 1 125 ? -17.019 -0.713 2.055 1.00 65.12 125 ARG A C 1
ATOM 995 O O . ARG A 1 125 ? -16.228 -1.049 1.187 1.00 65.12 125 ARG A O 1
ATOM 1002 N N . ARG A 1 126 ? -18.075 0.066 1.799 1.00 70.62 126 ARG A N 1
ATOM 1003 C CA . ARG A 1 126 ? -18.366 0.604 0.457 1.00 70.62 126 ARG A CA 1
ATOM 1004 C C . ARG A 1 126 ? -17.272 1.545 -0.044 1.00 70.62 126 ARG A C 1
ATOM 1006 O O . ARG A 1 126 ? -16.877 1.418 -1.195 1.00 70.62 126 ARG A O 1
ATOM 1013 N N . ILE A 1 127 ? -16.766 2.440 0.807 1.00 70.50 127 ILE A N 1
ATOM 1014 C CA . ILE A 1 127 ? -15.666 3.353 0.460 1.00 70.50 127 ILE A CA 1
ATOM 1015 C C . ILE A 1 127 ? -14.394 2.559 0.143 1.00 70.50 127 ILE A C 1
ATOM 1017 O O . ILE A 1 127 ? -13.760 2.808 -0.874 1.00 70.50 127 ILE A O 1
ATOM 1021 N N . LEU A 1 128 ? -14.063 1.550 0.952 1.00 64.00 128 LEU A N 1
ATOM 1022 C CA . LEU A 1 128 ? -12.922 0.662 0.715 1.00 64.00 128 LEU A CA 1
ATOM 1023 C C . LEU A 1 128 ? -13.066 -0.107 -0.596 1.00 64.00 128 LEU A C 1
ATOM 1025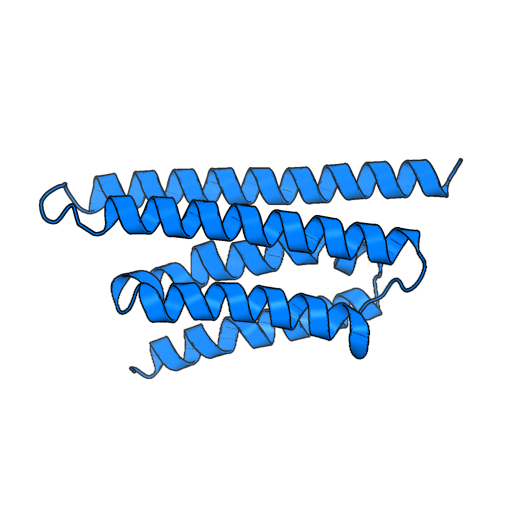 O O . LEU A 1 128 ? -12.115 -0.187 -1.363 1.00 64.00 128 LEU A O 1
ATOM 1029 N N . THR A 1 129 ? -14.253 -0.649 -0.875 1.00 66.69 129 THR A N 1
ATOM 1030 C CA . THR A 1 129 ? -14.531 -1.334 -2.141 1.00 66.69 129 THR A CA 1
ATOM 1031 C C . THR A 1 129 ? -14.415 -0.373 -3.324 1.00 66.69 129 THR A C 1
ATOM 1033 O O . THR A 1 129 ? -13.800 -0.731 -4.321 1.00 66.69 129 THR A O 1
ATOM 1036 N N . ALA A 1 130 ? -14.930 0.854 -3.210 1.00 69.50 130 ALA A N 1
ATOM 1037 C CA . ALA A 1 130 ? -14.810 1.867 -4.256 1.00 69.50 130 ALA A CA 1
ATOM 1038 C C . ALA A 1 130 ? -13.349 2.274 -4.501 1.00 69.50 130 ALA A C 1
ATOM 1040 O O . ALA A 1 130 ? -12.928 2.352 -5.650 1.00 69.50 130 ALA A O 1
ATOM 1041 N N . LEU A 1 131 ? -12.560 2.468 -3.440 1.00 66.94 131 LEU A N 1
ATOM 1042 C CA . LEU A 1 131 ? -11.134 2.790 -3.541 1.00 66.94 131 LEU A CA 1
ATOM 1043 C C . LEU A 1 131 ? -10.323 1.625 -4.115 1.00 66.94 131 LEU A C 1
ATOM 1045 O O . LEU A 1 131 ? -9.436 1.849 -4.931 1.00 66.94 131 LEU A O 1
ATOM 1049 N N . PHE A 1 132 ? -10.651 0.385 -3.748 1.00 64.69 132 PHE A N 1
ATOM 1050 C CA . PHE A 1 132 ? -10.026 -0.807 -4.320 1.00 64.69 132 PHE A CA 1
ATOM 1051 C C . PHE A 1 132 ? -10.335 -0.953 -5.815 1.00 64.69 132 PHE A C 1
ATOM 1053 O O . PHE A 1 132 ? -9.430 -1.227 -6.602 1.00 64.69 132 PHE A O 1
ATOM 1060 N N . ILE A 1 133 ? -11.590 -0.724 -6.219 1.00 68.81 133 ILE A N 1
ATOM 1061 C CA . ILE A 1 133 ? -11.985 -0.708 -7.633 1.00 68.81 133 ILE A CA 1
ATOM 1062 C C . ILE A 1 133 ? -11.253 0.418 -8.363 1.00 68.81 133 ILE A C 1
ATOM 1064 O O . ILE A 1 133 ? -10.648 0.159 -9.393 1.00 68.81 133 ILE A O 1
ATOM 1068 N N . ALA A 1 134 ? -11.233 1.637 -7.818 1.00 68.94 134 ALA A N 1
ATOM 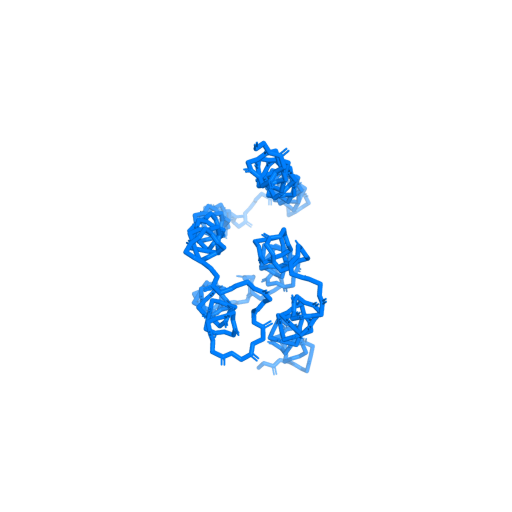1069 C CA . ALA A 1 134 ? -10.540 2.770 -8.429 1.00 68.94 134 ALA A CA 1
ATOM 1070 C C . ALA A 1 134 ? -9.039 2.500 -8.611 1.00 68.94 134 ALA A C 1
ATOM 1072 O O . ALA A 1 134 ? -8.500 2.768 -9.679 1.00 68.94 134 ALA A O 1
ATOM 1073 N N . ALA A 1 135 ? -8.377 1.916 -7.609 1.00 66.56 135 ALA A N 1
ATOM 1074 C CA . ALA A 1 135 ? -6.965 1.554 -7.683 1.00 66.56 135 ALA A CA 1
ATOM 1075 C C . ALA A 1 135 ? -6.689 0.430 -8.689 1.00 66.56 135 ALA A C 1
ATOM 1077 O O . ALA A 1 135 ? -5.710 0.499 -9.427 1.00 66.56 135 ALA A O 1
ATOM 1078 N N . SER A 1 136 ? -7.560 -0.581 -8.745 1.00 65.25 136 SER A N 1
ATOM 1079 C CA . SER A 1 136 ? -7.446 -1.690 -9.702 1.00 65.25 136 SER A CA 1
ATOM 1080 C C . SER A 1 136 ? -7.679 -1.211 -11.136 1.00 65.25 136 SER A C 1
ATOM 1082 O O . SER A 1 136 ? -6.915 -1.555 -12.035 1.00 65.25 136 SER A O 1
ATOM 1084 N N . SER A 1 137 ? -8.691 -0.366 -11.345 1.00 69.44 137 SER A N 1
ATOM 1085 C CA . SER A 1 137 ? -8.976 0.270 -12.632 1.00 69.44 137 SER A CA 1
ATOM 1086 C C . SER A 1 137 ? -7.847 1.200 -13.059 1.00 69.44 137 SER A C 1
ATOM 1088 O O . SER A 1 137 ? -7.454 1.166 -14.218 1.00 69.44 137 SER A O 1
ATOM 1090 N N . LEU A 1 138 ? -7.287 1.986 -12.132 1.00 69.19 138 LEU A N 1
ATOM 1091 C CA . LEU A 1 138 ? -6.119 2.817 -12.406 1.00 69.19 138 LEU A CA 1
ATOM 1092 C C . LEU A 1 138 ? -4.940 1.938 -12.831 1.00 69.19 138 LEU A C 1
ATOM 1094 O O . LEU A 1 138 ? -4.415 2.149 -13.914 1.00 69.19 138 LEU A O 1
ATOM 1098 N N . GLY A 1 139 ? -4.589 0.904 -12.060 1.00 66.06 139 GLY A N 1
ATOM 1099 C CA . GLY A 1 139 ? -3.517 -0.032 -12.419 1.00 66.06 139 GLY A CA 1
ATOM 1100 C C . GLY A 1 139 ? -3.704 -0.660 -13.806 1.00 66.06 139 GLY A C 1
ATOM 1101 O O . GLY A 1 139 ? -2.744 -0.761 -14.564 1.00 66.06 139 GLY A O 1
ATOM 1102 N N . MET A 1 140 ? -4.940 -1.010 -14.175 1.00 68.06 140 MET A N 1
ATOM 1103 C CA . MET A 1 140 ? -5.262 -1.543 -15.503 1.00 68.06 140 MET A CA 1
ATOM 1104 C C . MET A 1 140 ? -5.132 -0.490 -16.616 1.00 68.06 140 MET A C 1
ATOM 1106 O O . MET A 1 140 ? -4.597 -0.791 -17.678 1.00 68.06 140 MET A O 1
ATOM 1110 N N . ILE A 1 141 ? -5.584 0.747 -16.385 1.00 71.56 141 ILE A N 1
ATOM 1111 C CA . ILE A 1 141 ? -5.433 1.855 -17.344 1.00 71.56 141 ILE A CA 1
ATOM 1112 C C . ILE A 1 141 ? -3.951 2.166 -17.568 1.00 71.56 141 ILE A C 1
ATOM 1114 O O . ILE A 1 141 ? -3.523 2.295 -18.711 1.00 71.56 141 ILE A O 1
ATOM 1118 N N . LEU A 1 142 ? -3.158 2.238 -16.495 1.00 65.62 142 LEU A N 1
ATOM 1119 C CA . LEU A 1 142 ? -1.720 2.488 -16.593 1.00 65.62 142 LEU A CA 1
ATOM 1120 C C . LEU A 1 142 ? -1.003 1.359 -17.353 1.00 65.62 142 LEU A C 1
ATOM 1122 O O . LEU A 1 142 ? -0.128 1.637 -18.169 1.00 65.62 142 LEU A O 1
ATOM 1126 N N . LEU A 1 143 ? -1.425 0.103 -17.166 1.00 66.44 143 LEU A N 1
ATOM 1127 C CA . LEU A 1 143 ? -0.917 -1.030 -17.944 1.00 66.44 143 LEU A CA 1
ATOM 1128 C C . LEU A 1 143 ? -1.202 -0.889 -19.440 1.00 66.44 143 LEU A C 1
ATOM 1130 O O . LEU A 1 143 ? -0.320 -1.139 -20.258 1.00 66.44 143 LEU A O 1
ATOM 1134 N N . LEU A 1 144 ? -2.437 -0.523 -19.792 1.00 71.62 144 LEU A N 1
ATOM 1135 C CA . LEU A 1 144 ? -2.850 -0.366 -21.184 1.00 71.62 144 LEU A CA 1
ATOM 1136 C C . LEU A 1 144 ? -2.071 0.762 -21.865 1.00 71.62 144 LEU A C 1
ATOM 1138 O O . LEU A 1 144 ? -1.602 0.565 -22.979 1.00 71.62 144 LEU A O 1
ATOM 1142 N N . ILE A 1 145 ? -1.860 1.889 -21.176 1.00 72.94 145 ILE A N 1
ATOM 1143 C CA . ILE A 1 145 ? -1.036 2.999 -21.681 1.00 72.94 145 ILE A CA 1
ATOM 1144 C C . ILE A 1 145 ? 0.416 2.549 -21.889 1.00 72.94 145 ILE A C 1
ATOM 1146 O O . ILE A 1 145 ? 1.001 2.846 -22.926 1.00 72.94 145 ILE A O 1
ATOM 1150 N N . TYR A 1 146 ? 1.002 1.817 -20.933 1.00 66.56 146 TYR A N 1
ATOM 1151 C CA . TYR A 1 146 ? 2.371 1.308 -21.069 1.00 66.56 146 TYR A CA 1
ATOM 1152 C C . TYR A 1 146 ? 2.523 0.347 -22.255 1.00 66.56 146 TYR A C 1
ATOM 1154 O O . TYR A 1 146 ? 3.496 0.434 -23.000 1.00 66.56 146 TYR A O 1
ATOM 1162 N N . LEU A 1 147 ? 1.568 -0.568 -22.437 1.00 71.25 147 LEU A N 1
ATOM 1163 C CA . LEU A 1 147 ? 1.574 -1.495 -23.567 1.00 71.25 147 LEU A CA 1
ATOM 1164 C C . LEU A 1 147 ? 1.446 -0.750 -24.899 1.00 71.25 147 LEU A C 1
ATOM 1166 O O . LEU A 1 147 ? 2.209 -1.036 -25.813 1.00 71.25 147 LEU A O 1
ATOM 1170 N N . ASP A 1 148 ? 0.544 0.223 -25.000 1.00 73.06 148 ASP A N 1
ATOM 1171 C CA . ASP A 1 148 ? 0.356 1.003 -26.227 1.00 73.06 148 ASP A CA 1
ATOM 1172 C C . ASP A 1 148 ? 1.628 1.788 -26.601 1.00 73.06 148 ASP A C 1
ATOM 1174 O O . ASP A 1 148 ? 2.098 1.710 -27.730 1.00 73.06 148 ASP A O 1
ATOM 1178 N N . LEU A 1 149 ? 2.276 2.438 -25.625 1.00 66.25 149 LEU A N 1
ATOM 1179 C CA . LEU A 1 149 ? 3.520 3.192 -25.841 1.00 66.25 149 LEU A CA 1
ATOM 1180 C C . LEU A 1 149 ? 4.721 2.325 -26.248 1.00 66.25 149 LEU A C 1
ATOM 1182 O O . LEU A 1 149 ? 5.626 2.822 -26.908 1.00 66.25 149 LEU A O 1
ATOM 1186 N N . LYS A 1 150 ? 4.759 1.049 -25.847 1.00 64.12 150 LYS A N 1
ATOM 1187 C CA . LYS A 1 150 ? 5.905 0.160 -26.102 1.00 64.12 150 LYS A CA 1
ATOM 1188 C C . LYS A 1 150 ? 5.848 -0.549 -27.459 1.00 64.12 150 LYS A C 1
ATOM 1190 O O . LYS A 1 150 ? 6.866 -1.073 -27.911 1.00 64.12 150 LYS A O 1
ATOM 1195 N N . TYR A 1 151 ? 4.667 -0.625 -28.073 1.00 60.06 151 TYR A N 1
ATOM 1196 C CA . TYR A 1 151 ? 4.433 -1.352 -29.327 1.00 60.06 151 TYR A CA 1
ATOM 1197 C C . TYR A 1 151 ? 4.089 -0.436 -30.519 1.00 60.06 151 TYR A C 1
ATOM 1199 O O . TYR A 1 151 ? 3.671 -0.942 -31.562 1.00 60.06 151 TYR A O 1
ATOM 1207 N N . ILE A 1 152 ? 4.305 0.878 -30.378 1.00 52.56 152 ILE A N 1
ATOM 1208 C CA . ILE A 1 152 ? 4.300 1.893 -31.448 1.00 52.56 152 ILE A CA 1
ATOM 1209 C C . ILE A 1 152 ? 5.748 2.264 -31.777 1.00 52.56 152 ILE A C 1
ATOM 1211 O O . ILE A 1 152 ? 6.059 2.378 -32.984 1.00 52.56 152 ILE A O 1
#

Sequence (152 aa):
MTKKEIAYFGVGPVLILLSNFIGRIIPLFSMVTAPVIILFIVAVVNLSLFKRDFIFTSVYSFLLVILNRTLHIFLLGGVRDIEGEAWIDLSTLASWLLITMLILVYGWVLPIKNLNDAIIRSKIRRILTALFIAASSLGMILLLIYLDLKYI